Protein AF-D6U3D3-F1 (afdb_monomer)

Solvent-accessible surface area (backbone atoms only — not comparable to full-atom values): 5835 Å² total; per-residue (Å²): 142,87,87,76,94,76,74,72,44,81,45,98,88,74,47,76,48,69,86,80,64,75,89,39,69,68,46,55,46,37,76,76,44,34,70,50,71,49,77,52,78,56,92,94,46,72,49,76,50,75,50,72,64,78,89,74,81,53,63,71,61,46,46,54,54,48,51,56,47,44,60,73,76,38,85,53,63,71,59,37,53,53,50,44,74,73,65,70,118

Mean predicted aligned error: 3.16 Å

Foldseek 3Di:
DDDDDFQWDQDPVRDIDTDDDCVDPVNVVCVVPQWDWDWDDDPPDIDIDIDGDDDDPPLVVNLVVVLVRLVVPPVDPVVSVVVCVVPSD

InterPro domains:
  IPR011576 Pyridoxamine 5'-phosphate oxidase, N-terminal [PF01243] (2-77)
  IPR012349 FMN-binding split barrel [G3DSA:2.30.110.10] (1-88)
  IPR052019 F420H(2)-dependent biliverdin reductase/Heme oxygenase [PTHR35176] (2-86)

Secondary structure (DSSP, 8-state):
--------EE-TTS-EE----TTSHHHHHHHH--EEEEEEEETTEEEEEEEE------HHHHHHHHHHHHHHH---HHHHHHHHHHH--

Sequence (89 aa):
MHLTPMWYLFDDDGRIILNSQEHLQKVKNIRRNPHASICIVEGTRYISITGSIKLIDEQASVRRDFERLVEHYIEDEATREQYTATFAE

pLDDT: mean 94.01, std 5.58, range [56.53, 97.81]

Nearest PDB structures (foldseek):
  8ym1-assembly4_E  TM=2.941E-01  e=3.152E+00  Swine acute diarrhea syndrome coronavirus
  8hbd-assembly1_R  TM=3.502E-01  e=6.003E+00  Homo sapiens
  8ym1-assembly2_C  TM=3.462E-01  e=4.948E+00  Swine acute diarrhea syndrome coronavirus

Radius of gyration: 14.01 Å; Cα contacts (8 Å, |Δi|>4): 74; chains: 1; bounding box: 33×34×28 Å

Structure (mmCIF, N/CA/C/O backbone):
data_AF-D6U3D3-F1
#
_entry.id   AF-D6U3D3-F1
#
loop_
_atom_site.group_PDB
_atom_site.id
_atom_site.type_symbol
_atom_site.label_atom_id
_atom_site.label_alt_id
_atom_site.label_comp_id
_atom_site.label_asym_id
_atom_site.label_entity_id
_atom_site.label_seq_id
_atom_site.pdbx_PDB_ins_code
_atom_site.Cartn_x
_atom_site.Cartn_y
_atom_site.Cartn_z
_atom_site.occupancy
_atom_site.B_iso_or_equiv
_atom_site.auth_seq_id
_atom_site.auth_comp_id
_atom_site.auth_asym_id
_atom_site.auth_atom_id
_atom_site.pdbx_PDB_model_num
ATOM 1 N N . MET A 1 1 ? -19.438 1.350 0.352 1.00 80.12 1 MET A N 1
ATOM 2 C CA . MET A 1 1 ? -18.254 0.506 0.081 1.00 80.12 1 MET A CA 1
ATOM 3 C C . MET A 1 1 ? -17.626 0.993 -1.216 1.00 80.12 1 MET A C 1
ATOM 5 O O . MET A 1 1 ? -18.374 1.242 -2.149 1.00 80.12 1 MET A O 1
ATOM 9 N N . HIS A 1 2 ? -16.311 1.209 -1.254 1.00 93.19 2 HIS A N 1
ATOM 10 C CA . HIS A 1 2 ? -15.586 1.685 -2.439 1.00 93.19 2 HIS A CA 1
ATOM 11 C C . HIS A 1 2 ? -14.378 0.773 -2.659 1.00 93.19 2 HIS A C 1
ATOM 13 O O . HIS A 1 2 ? -13.506 0.721 -1.794 1.00 93.19 2 HIS A O 1
ATOM 19 N N . LEU A 1 3 ? -14.350 0.052 -3.780 1.00 95.62 3 LEU A N 1
ATOM 20 C CA . LEU A 1 3 ? -13.292 -0.895 -4.127 1.00 95.62 3 LEU A CA 1
ATOM 21 C C . LEU A 1 3 ? -12.405 -0.294 -5.219 1.00 95.62 3 LEU A C 1
ATOM 23 O O . LEU A 1 3 ? -12.901 0.336 -6.148 1.00 95.62 3 LEU A O 1
ATOM 27 N N . THR A 1 4 ? -11.098 -0.492 -5.108 1.00 95.62 4 THR A N 1
ATOM 28 C CA . THR A 1 4 ? -10.120 -0.069 -6.112 1.00 95.62 4 THR A CA 1
ATOM 29 C C . THR A 1 4 ? -8.982 -1.081 -6.135 1.00 95.62 4 THR A C 1
ATOM 31 O O . THR A 1 4 ? -8.541 -1.480 -5.057 1.00 95.62 4 THR A O 1
ATOM 34 N N . PRO A 1 5 ? -8.483 -1.479 -7.317 1.00 96.00 5 PRO A N 1
ATOM 35 C CA . PRO A 1 5 ? -7.234 -2.221 -7.393 1.00 96.00 5 PRO A CA 1
ATOM 36 C C . PRO A 1 5 ? -6.086 -1.332 -6.903 1.00 96.00 5 PRO A C 1
ATOM 38 O O . PRO A 1 5 ? -6.135 -0.107 -7.071 1.00 96.00 5 PRO A O 1
ATOM 41 N N . MET A 1 6 ? -5.102 -1.953 -6.258 1.00 95.38 6 MET A N 1
ATOM 42 C CA . MET A 1 6 ? -3.919 -1.309 -5.692 1.00 95.38 6 MET A CA 1
ATOM 43 C C . MET A 1 6 ? -2.720 -2.242 -5.847 1.00 95.38 6 MET A C 1
ATOM 45 O O . MET A 1 6 ? -2.857 -3.450 -5.656 1.00 95.38 6 MET A O 1
ATOM 49 N N . TRP A 1 7 ? -1.555 -1.673 -6.134 1.00 95.94 7 TRP A N 1
ATOM 50 C CA . TRP A 1 7 ? -0.282 -2.312 -5.816 1.00 95.94 7 TRP A CA 1
ATOM 51 C C . TRP A 1 7 ? -0.060 -2.284 -4.307 1.00 95.94 7 TRP A C 1
ATOM 53 O O . TRP A 1 7 ? -0.556 -1.382 -3.623 1.00 95.94 7 TRP A O 1
ATOM 63 N N . TYR A 1 8 ? 0.663 -3.272 -3.791 1.00 96.88 8 TYR A N 1
ATOM 64 C CA . TYR A 1 8 ? 0.983 -3.349 -2.374 1.00 96.88 8 TYR A CA 1
ATOM 65 C C . TYR A 1 8 ? 2.373 -3.939 -2.140 1.00 96.88 8 TYR A C 1
ATOM 67 O O . TYR A 1 8 ? 2.862 -4.728 -2.941 1.00 96.88 8 TYR A O 1
ATOM 75 N N . LEU A 1 9 ? 2.976 -3.600 -1.003 1.00 97.12 9 LEU A N 1
ATOM 76 C CA . LEU A 1 9 ? 4.083 -4.366 -0.428 1.00 97.12 9 LEU A CA 1
ATOM 77 C C . LEU A 1 9 ? 3.623 -5.031 0.859 1.00 97.12 9 LEU A C 1
ATOM 79 O O . LEU A 1 9 ? 2.767 -4.496 1.567 1.00 97.12 9 LEU A O 1
ATOM 83 N N . PHE A 1 10 ? 4.224 -6.170 1.171 1.00 95.81 10 PHE A N 1
ATOM 84 C CA . PHE A 1 10 ? 4.150 -6.783 2.488 1.00 95.81 10 PHE A CA 1
ATOM 85 C C . PHE A 1 10 ? 5.512 -6.618 3.160 1.00 95.81 10 PHE A C 1
ATOM 87 O O . PHE A 1 10 ? 6.515 -7.058 2.604 1.00 95.81 10 PHE A O 1
ATOM 94 N N . ASP A 1 11 ? 5.541 -5.923 4.293 1.00 93.69 11 ASP A N 1
ATOM 95 C CA . ASP A 1 11 ? 6.769 -5.615 5.026 1.00 93.69 11 ASP A CA 1
ATOM 96 C C . ASP A 1 11 ? 7.054 -6.677 6.101 1.00 93.69 11 ASP A C 1
ATOM 98 O O . ASP A 1 11 ? 6.141 -7.362 6.576 1.00 93.69 11 ASP A O 1
ATOM 102 N N . ASP A 1 12 ? 8.314 -6.791 6.523 1.00 92.19 12 ASP A N 1
ATOM 103 C CA . ASP A 1 12 ? 8.765 -7.840 7.457 1.00 92.19 12 ASP A CA 1
ATOM 104 C C . ASP A 1 12 ? 8.107 -7.740 8.845 1.00 92.19 12 ASP A C 1
ATOM 106 O O . ASP A 1 12 ? 8.015 -8.717 9.590 1.00 92.19 12 ASP A O 1
ATOM 110 N N . ASP A 1 13 ? 7.616 -6.553 9.199 1.00 92.81 13 ASP A N 1
ATOM 111 C CA . ASP A 1 13 ? 6.900 -6.274 10.445 1.00 92.81 13 ASP A CA 1
ATOM 112 C C . ASP A 1 13 ? 5.387 -6.575 10.374 1.00 92.81 13 ASP A C 1
ATOM 114 O O . ASP A 1 13 ? 4.640 -6.275 11.313 1.00 92.81 13 ASP A O 1
ATOM 118 N N . GLY A 1 14 ? 4.930 -7.171 9.268 1.00 91.00 14 GLY A N 1
ATOM 119 C CA . GLY A 1 14 ? 3.541 -7.554 9.036 1.00 91.00 14 GLY A CA 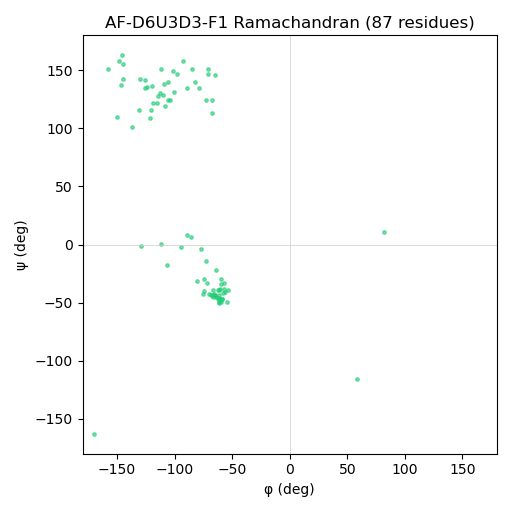1
ATOM 120 C C . GLY A 1 14 ? 2.641 -6.418 8.547 1.00 91.00 14 GLY A C 1
ATOM 121 O O . GLY A 1 14 ? 1.417 -6.581 8.526 1.00 91.00 14 GLY A O 1
ATOM 122 N N . ARG A 1 15 ? 3.200 -5.260 8.168 1.00 94.88 15 ARG A N 1
ATOM 123 C CA . ARG A 1 15 ? 2.437 -4.148 7.582 1.00 94.88 15 ARG A CA 1
ATOM 124 C C . ARG A 1 15 ? 2.254 -4.321 6.079 1.00 94.88 15 ARG A C 1
ATOM 126 O O . ARG A 1 15 ? 3.087 -4.890 5.383 1.00 94.88 15 ARG A O 1
ATOM 133 N N . ILE A 1 16 ? 1.148 -3.776 5.577 1.00 96.50 16 ILE A N 1
ATOM 134 C CA . ILE A 1 16 ? 0.898 -3.650 4.141 1.00 96.50 16 ILE A CA 1
ATOM 135 C C . ILE A 1 16 ? 1.091 -2.194 3.753 1.00 96.50 16 ILE A C 1
ATOM 137 O O . ILE A 1 16 ? 0.434 -1.312 4.314 1.00 96.50 16 ILE A O 1
ATOM 141 N N . ILE A 1 17 ? 1.966 -1.958 2.783 1.00 96.81 17 ILE A N 1
ATOM 142 C CA . ILE A 1 17 ? 2.253 -0.623 2.273 1.00 96.81 17 ILE A CA 1
ATOM 143 C C . ILE A 1 17 ? 1.492 -0.411 0.972 1.00 96.81 17 ILE A C 1
ATOM 145 O O . ILE A 1 17 ? 1.514 -1.255 0.080 1.00 96.81 17 ILE A O 1
ATOM 149 N N . LEU A 1 18 ? 0.810 0.727 0.884 1.00 95.81 18 LEU A N 1
ATOM 150 C CA . LEU A 1 18 ? 0.053 1.178 -0.277 1.00 95.81 18 LEU A CA 1
ATOM 151 C C . LEU A 1 18 ? 0.470 2.618 -0.572 1.00 95.81 18 LEU A C 1
ATOM 153 O O . LEU A 1 18 ? 0.610 3.408 0.362 1.00 95.81 18 LEU A O 1
ATOM 157 N N . ASN A 1 19 ? 0.580 2.996 -1.843 1.00 94.56 19 ASN A N 1
ATOM 158 C CA . ASN A 1 19 ? 0.736 4.396 -2.229 1.00 94.56 19 ASN A CA 1
ATOM 159 C C . ASN A 1 19 ? -0.598 4.969 -2.734 1.00 94.56 19 ASN A C 1
ATOM 161 O O .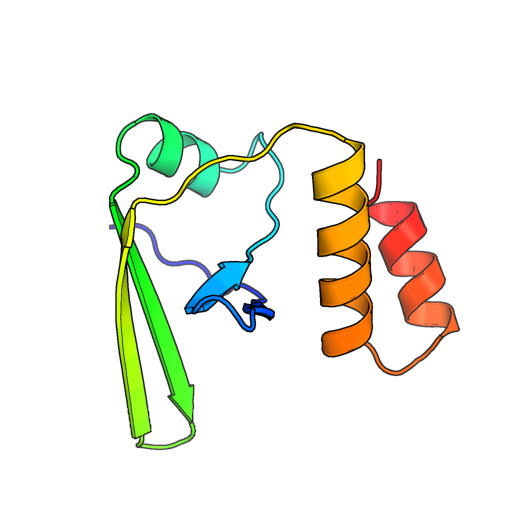 ASN A 1 19 ? -1.434 4.260 -3.293 1.00 94.56 19 ASN A O 1
ATOM 165 N N . SER A 1 20 ? -0.828 6.265 -2.543 1.00 94.62 20 SER A N 1
ATOM 166 C CA . SER A 1 20 ? -1.987 6.947 -3.121 1.00 94.62 20 SER A CA 1
ATOM 167 C C . SER A 1 20 ? -1.730 8.441 -3.217 1.00 94.62 20 SER A C 1
ATOM 169 O O . SER A 1 20 ? -1.049 9.013 -2.377 1.00 94.62 20 SER A O 1
ATOM 171 N N . GLN A 1 21 ? -2.358 9.087 -4.195 1.00 92.81 21 GLN A N 1
ATOM 172 C CA . GLN A 1 21 ? -2.394 10.543 -4.278 1.00 92.81 21 GLN A CA 1
ATOM 173 C C . GLN A 1 21 ? -3.500 11.101 -3.379 1.00 92.81 21 GLN A C 1
ATOM 175 O O . GLN A 1 21 ? -4.605 10.547 -3.321 1.00 92.81 21 GLN A O 1
ATOM 180 N N . GLU A 1 22 ? -3.212 12.215 -2.707 1.00 93.62 22 GLU A N 1
ATOM 181 C CA . GLU A 1 22 ? -4.072 12.816 -1.682 1.00 93.62 22 GLU A CA 1
ATOM 182 C C . GLU A 1 22 ? -5.489 13.148 -2.181 1.00 93.62 22 GLU A C 1
ATOM 184 O O . GLU A 1 22 ? -6.478 12.971 -1.465 1.00 93.62 22 GLU A O 1
ATOM 189 N N . HIS A 1 23 ? -5.605 13.623 -3.420 1.00 94.50 23 HIS A N 1
ATOM 190 C CA . HIS A 1 23 ? -6.865 14.135 -3.957 1.00 94.50 23 HIS A CA 1
ATOM 191 C C . HIS A 1 23 ? -7.901 13.034 -4.261 1.00 94.50 23 HIS A C 1
ATOM 193 O O . HIS A 1 23 ? -9.085 13.337 -4.460 1.00 94.50 23 HIS A O 1
ATOM 199 N N . LEU A 1 24 ? -7.486 11.762 -4.288 1.00 95.94 24 LEU A N 1
ATOM 200 C CA . LEU A 1 24 ? -8.334 10.636 -4.674 1.00 95.94 24 LEU A CA 1
ATOM 201 C C . LEU A 1 24 ? -9.413 10.328 -3.626 1.00 95.94 24 LEU A C 1
ATOM 203 O O . LEU A 1 24 ? -9.205 10.415 -2.414 1.00 95.94 24 LEU A O 1
ATOM 207 N N . GLN A 1 25 ? -10.576 9.862 -4.096 1.00 96.69 25 GLN A N 1
ATOM 208 C CA . GLN A 1 25 ? -11.719 9.547 -3.231 1.00 96.69 25 GLN A CA 1
ATOM 209 C C . GLN A 1 25 ? -11.384 8.510 -2.146 1.00 96.69 25 GLN A C 1
ATOM 211 O O . GLN A 1 25 ? -11.909 8.594 -1.036 1.00 96.69 25 GLN A O 1
ATOM 216 N N . LYS A 1 26 ? -10.489 7.553 -2.433 1.00 94.62 26 LYS A N 1
ATOM 217 C CA . LYS A 1 26 ? -10.053 6.543 -1.455 1.00 94.62 26 LYS A CA 1
ATOM 218 C C . LYS A 1 26 ? -9.361 7.176 -0.239 1.00 94.62 26 LYS A C 1
ATOM 220 O O . LYS A 1 26 ? -9.663 6.7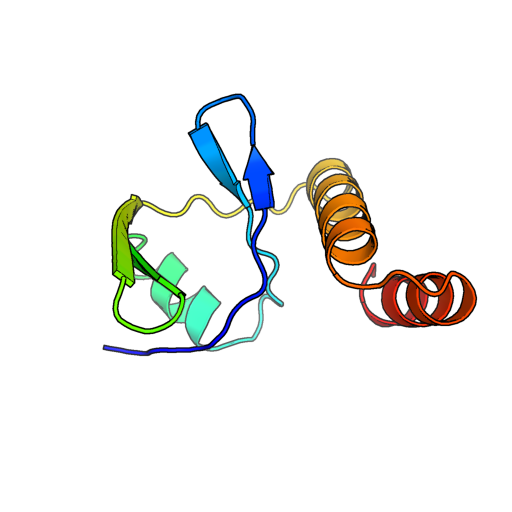79 0.879 1.00 94.62 26 LYS A O 1
ATOM 225 N N . VAL A 1 27 ? -8.547 8.218 -0.433 1.00 96.75 27 VAL A N 1
ATOM 226 C CA . VAL A 1 27 ? -7.880 8.941 0.665 1.00 96.75 27 VAL A CA 1
ATOM 227 C C . VAL A 1 27 ? -8.894 9.736 1.482 1.00 96.75 27 VAL A C 1
ATOM 229 O O . VAL A 1 27 ? -8.883 9.666 2.709 1.00 96.75 27 VAL A O 1
ATOM 232 N N . LYS A 1 28 ? -9.847 10.413 0.827 1.00 97.00 28 LYS A N 1
ATOM 233 C CA . LYS A 1 28 ? -10.960 11.095 1.518 1.00 97.00 28 LYS A CA 1
ATOM 234 C C . LYS A 1 28 ? -11.777 10.124 2.377 1.00 97.00 28 LYS A C 1
ATOM 236 O O . LYS A 1 28 ? -12.131 10.447 3.510 1.00 97.00 28 LYS A O 1
ATOM 241 N N . ASN A 1 29 ? -12.048 8.925 1.857 1.00 96.81 29 ASN A N 1
ATOM 242 C CA . ASN A 1 29 ? -12.747 7.874 2.593 1.00 96.81 29 ASN A CA 1
ATOM 243 C C . ASN A 1 29 ? -11.934 7.396 3.808 1.00 96.81 29 ASN A C 1
ATOM 245 O O . ASN A 1 29 ? -12.508 7.312 4.889 1.00 96.81 29 ASN A O 1
ATOM 249 N N . ILE A 1 30 ? -10.625 7.158 3.652 1.00 96.88 30 ILE A N 1
ATOM 250 C CA . ILE A 1 30 ? -9.717 6.741 4.737 1.00 96.88 30 ILE A CA 1
ATOM 251 C C . ILE A 1 30 ? -9.641 7.802 5.842 1.00 96.88 30 ILE A C 1
ATOM 253 O O . ILE A 1 30 ? -9.732 7.468 7.018 1.00 96.88 30 ILE A O 1
ATOM 257 N N . ARG A 1 31 ? -9.543 9.091 5.482 1.00 96.56 31 ARG A N 1
ATOM 258 C CA . ARG A 1 31 ? -9.550 10.201 6.455 1.00 96.56 31 ARG A CA 1
ATOM 259 C C . ARG A 1 31 ? -10.837 10.246 7.277 1.00 96.56 31 ARG A C 1
ATOM 261 O O . ARG A 1 31 ? -10.797 10.545 8.464 1.00 96.56 31 ARG A O 1
ATOM 268 N N . ARG A 1 32 ? -11.981 9.950 6.651 1.00 97.31 32 ARG A N 1
ATOM 269 C CA . ARG A 1 32 ? -13.283 9.883 7.332 1.00 97.31 32 ARG A CA 1
ATOM 270 C C . ARG A 1 32 ? -13.425 8.625 8.193 1.00 97.31 32 ARG A C 1
ATOM 272 O O . ARG A 1 32 ? -14.044 8.683 9.250 1.00 97.31 32 ARG A O 1
ATOM 279 N N . ASN A 1 33 ? -12.942 7.487 7.706 1.00 97.56 33 ASN A N 1
ATOM 280 C CA . ASN A 1 33 ? -12.988 6.208 8.396 1.00 97.56 33 ASN A CA 1
ATOM 281 C C . ASN A 1 33 ? -11.776 5.360 7.966 1.00 97.56 33 ASN A C 1
ATOM 283 O O . ASN A 1 33 ? -11.758 4.884 6.828 1.00 97.56 33 ASN A O 1
ATOM 287 N N . PRO A 1 34 ? -10.792 5.135 8.856 1.00 97.38 34 PRO A N 1
ATOM 288 C CA . PRO A 1 34 ? -9.560 4.441 8.499 1.00 97.38 34 PRO A CA 1
ATOM 289 C C . PRO A 1 34 ? -9.728 2.922 8.393 1.00 97.38 34 PRO A C 1
ATOM 291 O O . PRO A 1 34 ? -8.769 2.239 8.040 1.00 97.38 34 PRO A O 1
ATOM 294 N N . HIS A 1 35 ? -10.903 2.368 8.706 1.00 97.50 35 HIS A N 1
ATOM 295 C CA . HIS A 1 35 ? -11.149 0.935 8.588 1.00 97.50 35 HIS A CA 1
ATOM 296 C C . HIS A 1 35 ? -11.275 0.509 7.123 1.00 97.50 35 HIS A C 1
ATOM 298 O O . HIS A 1 35 ? -12.122 1.013 6.382 1.00 97.50 35 HIS A O 1
ATOM 304 N N . ALA A 1 36 ? -10.452 -0.457 6.724 1.00 96.69 36 ALA A N 1
ATOM 305 C CA . ALA A 1 36 ? -10.436 -1.006 5.376 1.00 96.69 36 ALA A CA 1
ATOM 306 C C . ALA A 1 36 ? -10.111 -2.503 5.389 1.00 96.69 36 ALA A C 1
ATOM 308 O O . ALA A 1 36 ? -9.571 -3.038 6.362 1.00 96.69 36 ALA A O 1
ATOM 309 N N . SER A 1 37 ? -10.413 -3.154 4.268 1.00 96.69 37 SER A N 1
ATOM 310 C CA . SER A 1 37 ? -10.020 -4.532 3.998 1.00 96.69 37 SER A CA 1
ATOM 311 C C . SER A 1 37 ? -9.269 -4.604 2.673 1.00 96.69 37 SER A C 1
ATOM 313 O O . SER A 1 37 ? -9.634 -3.920 1.715 1.00 96.69 37 SER A O 1
ATOM 315 N N . ILE A 1 38 ? -8.240 -5.444 2.619 1.00 96.12 38 ILE A N 1
ATOM 316 C CA . ILE A 1 38 ? -7.493 -5.781 1.407 1.00 96.12 38 ILE A CA 1
ATOM 317 C C . ILE A 1 38 ? -7.784 -7.241 1.090 1.00 96.12 38 ILE A C 1
ATOM 319 O O . ILE A 1 38 ? -7.683 -8.097 1.967 1.00 96.12 38 ILE A O 1
ATOM 323 N N . CYS A 1 39 ? -8.156 -7.511 -0.158 1.00 97.00 39 CYS A N 1
ATOM 324 C CA . CYS A 1 39 ? -8.369 -8.859 -0.663 1.00 97.00 39 CYS A CA 1
ATOM 325 C C . CYS A 1 39 ? -7.324 -9.144 -1.741 1.00 97.00 39 CYS A C 1
ATOM 327 O O . CYS A 1 39 ? -7.248 -8.414 -2.729 1.00 97.00 39 CYS A O 1
ATOM 329 N N . ILE A 1 40 ? -6.528 -10.188 -1.531 1.00 96.94 40 ILE A N 1
ATOM 330 C CA . ILE A 1 40 ? -5.516 -10.672 -2.471 1.00 96.94 40 ILE A CA 1
ATOM 331 C C . ILE A 1 40 ? -6.016 -12.008 -3.005 1.00 96.94 40 ILE A C 1
ATOM 333 O O . ILE A 1 40 ? -6.402 -12.877 -2.222 1.00 96.94 40 ILE A O 1
ATOM 337 N N . VAL A 1 41 ? -6.031 -12.162 -4.326 1.00 97.19 41 VAL A N 1
ATOM 33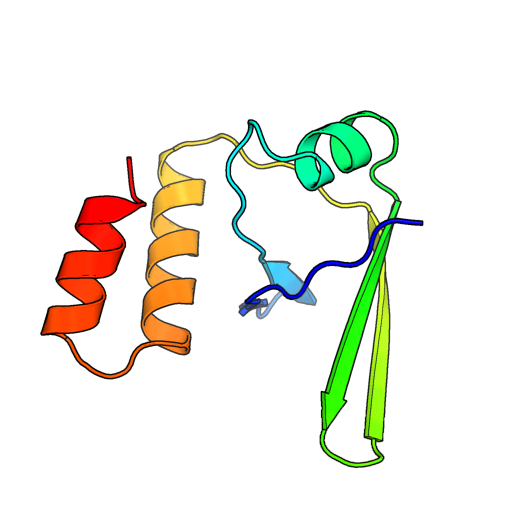8 C CA . VAL A 1 41 ? -6.601 -13.327 -5.011 1.00 97.19 41 VAL A CA 1
ATOM 339 C C . VAL A 1 41 ? -5.543 -13.962 -5.904 1.00 97.19 41 VAL A C 1
ATOM 341 O O . VAL A 1 41 ? -4.855 -13.265 -6.643 1.00 97.19 41 VAL A O 1
ATOM 344 N N . GLU A 1 42 ? -5.457 -15.289 -5.869 1.00 97.00 42 GLU A N 1
ATOM 345 C CA . GLU A 1 42 ? -4.607 -16.095 -6.740 1.00 97.00 42 GLU A CA 1
ATOM 346 C C . GLU A 1 42 ? -5.402 -17.317 -7.230 1.00 97.00 42 GLU A C 1
ATOM 348 O O . GLU A 1 42 ? -5.606 -18.298 -6.503 1.00 97.00 42 GLU A O 1
ATOM 353 N N . GLY A 1 43 ? -5.901 -17.249 -8.468 1.00 95.81 43 GLY A N 1
ATOM 354 C CA . GLY A 1 43 ? -6.805 -18.263 -9.012 1.00 95.81 43 GLY A CA 1
ATOM 355 C C . GLY A 1 43 ? -8.070 -18.400 -8.157 1.00 95.81 43 GLY A C 1
ATOM 3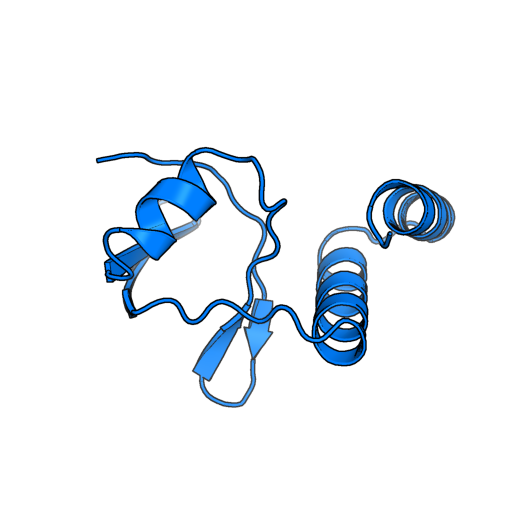56 O O . GLY A 1 43 ? -8.855 -17.462 -8.050 1.00 95.81 43 GLY A O 1
ATOM 357 N N . THR A 1 44 ? -8.268 -19.568 -7.539 1.00 96.56 44 THR A N 1
ATOM 358 C CA . THR A 1 44 ? -9.403 -19.849 -6.637 1.00 96.56 44 THR A CA 1
ATOM 359 C C . THR A 1 44 ? -9.091 -19.613 -5.157 1.00 96.56 44 THR A C 1
ATOM 361 O O . THR A 1 44 ? -9.960 -19.826 -4.311 1.00 96.56 44 THR A O 1
ATOM 364 N N . ARG A 1 45 ? -7.855 -19.229 -4.814 1.00 97.81 45 ARG A N 1
ATOM 365 C CA . ARG A 1 45 ? -7.429 -18.946 -3.437 1.00 97.81 45 ARG A CA 1
ATOM 366 C C . ARG A 1 45 ? -7.486 -17.448 -3.183 1.00 97.81 45 ARG A C 1
ATOM 368 O O . ARG A 1 45 ? -7.215 -16.655 -4.081 1.00 97.81 45 ARG A O 1
ATOM 375 N N . TYR A 1 46 ? -7.802 -17.060 -1.953 1.00 97.62 46 TYR A N 1
ATOM 376 C CA . TYR A 1 46 ? -7.743 -15.661 -1.554 1.00 97.62 46 TYR A CA 1
ATOM 377 C C . TYR A 1 46 ? -7.389 -15.507 -0.078 1.00 97.62 46 TYR A C 1
ATOM 379 O O . TYR A 1 46 ? -7.616 -16.407 0.733 1.00 97.62 46 TYR A O 1
ATOM 387 N N . ILE A 1 47 ? -6.865 -14.332 0.258 1.00 97.31 47 ILE A N 1
ATOM 388 C CA . ILE A 1 47 ? -6.654 -13.871 1.627 1.00 97.31 47 ILE A CA 1
ATOM 389 C C . ILE A 1 47 ? -7.340 -12.513 1.765 1.00 97.31 47 ILE A C 1
ATOM 391 O O . ILE A 1 47 ? -7.203 -11.649 0.900 1.00 97.31 47 ILE A O 1
ATOM 395 N N . SER A 1 48 ? -8.077 -12.326 2.861 1.00 96.88 48 SER A N 1
ATOM 396 C CA . SER A 1 48 ? -8.697 -11.050 3.216 1.00 96.88 48 SER A CA 1
ATOM 397 C C . SER A 1 48 ? -8.149 -10.563 4.550 1.00 96.88 48 SER A C 1
ATOM 399 O O . SER A 1 48 ? -8.287 -11.239 5.567 1.00 96.88 48 SER A O 1
ATOM 401 N N . ILE A 1 49 ? -7.565 -9.370 4.550 1.00 95.94 49 ILE A N 1
ATOM 402 C CA . ILE A 1 49 ? -6.945 -8.742 5.719 1.00 95.94 49 ILE A CA 1
ATOM 403 C C . ILE A 1 49 ? -7.764 -7.503 6.054 1.00 95.94 49 ILE A C 1
ATOM 405 O O . ILE A 1 49 ? -8.025 -6.689 5.175 1.00 95.94 49 ILE A O 1
ATOM 409 N N . THR A 1 50 ? -8.196 -7.365 7.308 1.00 96.75 50 THR A N 1
ATOM 410 C CA . THR A 1 50 ? -8.970 -6.205 7.778 1.00 96.75 50 THR A CA 1
ATOM 411 C C . THR A 1 50 ? -8.215 -5.503 8.889 1.00 96.75 50 THR A C 1
ATOM 413 O O . THR A 1 50 ? -7.698 -6.153 9.794 1.00 96.75 50 THR A O 1
ATOM 416 N N . GLY A 1 51 ? -8.171 -4.177 8.834 1.00 95.88 51 GLY A N 1
ATOM 417 C CA . GLY A 1 51 ? -7.464 -3.373 9.819 1.00 95.88 51 GLY A CA 1
ATOM 418 C C . GLY A 1 51 ? -7.762 -1.887 9.676 1.00 95.88 51 G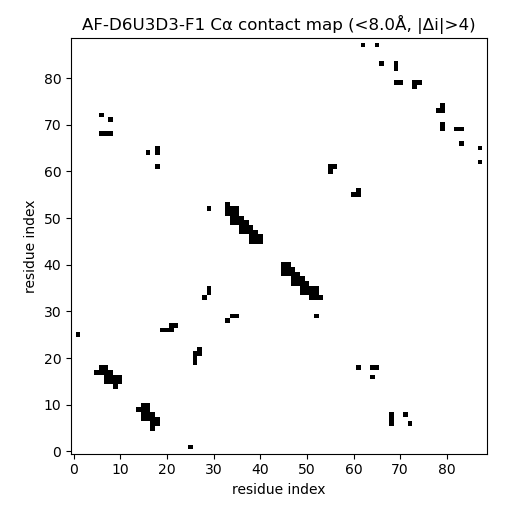LY A C 1
ATOM 419 O O . GLY A 1 51 ? -8.745 -1.486 9.050 1.00 95.88 51 GLY A O 1
ATOM 420 N N . SER A 1 52 ? -6.910 -1.069 10.285 1.00 96.94 52 SER A N 1
ATOM 421 C CA . SER A 1 52 ? -6.935 0.388 10.164 1.00 96.94 52 SER A CA 1
ATOM 422 C C . SER A 1 52 ? -5.751 0.880 9.339 1.00 96.94 52 SER A C 1
ATOM 424 O O . SER A 1 52 ? -4.626 0.431 9.552 1.00 96.94 52 SER A O 1
ATOM 426 N N . ILE A 1 53 ? -5.987 1.845 8.457 1.00 97.38 53 ILE A N 1
ATOM 427 C CA . ILE A 1 53 ? -4.945 2.492 7.660 1.00 97.38 53 ILE A CA 1
ATOM 428 C C . ILE A 1 53 ? -4.388 3.701 8.416 1.00 97.38 53 ILE A C 1
ATOM 430 O O . ILE A 1 53 ? -5.142 4.526 8.934 1.00 97.38 53 ILE A O 1
ATOM 434 N N . LYS A 1 54 ? -3.059 3.829 8.426 1.00 96.69 54 LYS A N 1
ATOM 435 C CA . LYS A 1 54 ? -2.348 5.039 8.846 1.00 96.69 54 LYS A CA 1
ATOM 436 C C . LYS A 1 54 ? -1.835 5.759 7.599 1.00 96.69 54 LYS A C 1
ATOM 438 O O . LYS A 1 54 ? -1.122 5.154 6.807 1.00 96.69 54 LYS A O 1
ATOM 443 N N . LEU A 1 55 ? -2.191 7.032 7.438 1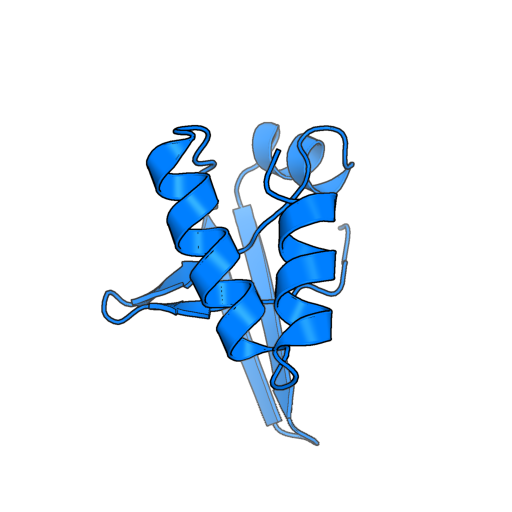.00 96.56 55 LEU A N 1
ATOM 444 C CA . LEU A 1 55 ? -1.615 7.883 6.394 1.00 96.56 55 LEU A CA 1
ATOM 445 C C . LEU A 1 55 ? -0.229 8.366 6.843 1.00 96.56 55 LEU A C 1
ATOM 447 O O . LEU A 1 55 ? -0.048 8.738 8.005 1.00 96.56 55 LEU A O 1
ATOM 451 N N . ILE A 1 56 ? 0.742 8.303 5.935 1.00 96.00 56 ILE A N 1
ATOM 452 C CA . ILE A 1 56 ? 2.118 8.755 6.143 1.00 96.00 56 ILE A CA 1
ATOM 453 C C . ILE A 1 56 ? 2.379 9.830 5.096 1.00 96.00 56 ILE A C 1
ATOM 455 O O . ILE A 1 56 ? 2.373 9.528 3.908 1.00 96.00 56 ILE A O 1
ATOM 459 N N . ASP A 1 57 ? 2.613 11.057 5.556 1.00 93.50 57 ASP A N 1
ATOM 460 C CA . ASP A 1 57 ? 2.839 12.221 4.688 1.00 93.50 57 ASP A CA 1
ATOM 461 C C . ASP A 1 57 ? 4.292 12.738 4.785 1.00 93.50 57 ASP A C 1
ATOM 463 O O . ASP A 1 57 ? 4.666 13.719 4.148 1.00 93.50 57 ASP A O 1
ATOM 467 N N . GLU A 1 58 ? 5.140 12.088 5.595 1.00 95.69 58 GLU A N 1
ATOM 468 C CA . GLU A 1 58 ? 6.562 12.423 5.691 1.00 95.69 58 GLU A CA 1
ATOM 469 C C . GLU A 1 58 ? 7.270 12.068 4.378 1.00 95.69 58 GLU A C 1
ATOM 471 O O . GLU A 1 58 ? 7.418 10.891 4.044 1.00 95.69 58 GLU A O 1
ATOM 476 N N . GLN A 1 59 ? 7.749 13.088 3.663 1.00 91.25 59 GLN A N 1
ATOM 477 C CA . GLN A 1 59 ? 8.270 12.961 2.298 1.00 91.25 59 GLN A CA 1
ATOM 478 C C . GLN A 1 59 ? 9.371 11.898 2.153 1.00 91.25 59 GLN A C 1
ATOM 480 O O . GLN A 1 59 ? 9.375 11.152 1.178 1.00 91.25 59 GLN A O 1
ATOM 485 N N . ALA A 1 60 ? 10.273 11.783 3.133 1.00 93.56 60 ALA A N 1
ATOM 486 C CA . ALA A 1 60 ? 11.333 10.775 3.114 1.00 93.56 60 ALA A CA 1
ATOM 487 C C . ALA A 1 60 ? 10.777 9.342 3.185 1.00 93.56 60 ALA A C 1
ATOM 489 O O . ALA A 1 60 ? 11.210 8.470 2.432 1.00 93.56 60 ALA A O 1
ATOM 490 N N . SER A 1 61 ? 9.792 9.109 4.057 1.00 93.75 61 SER A N 1
ATOM 491 C CA . SER A 1 61 ? 9.121 7.813 4.184 1.00 93.75 61 SER A CA 1
ATOM 492 C C . SER A 1 61 ? 8.289 7.492 2.938 1.00 93.75 61 SER A C 1
ATOM 494 O O . SER A 1 61 ? 8.381 6.384 2.417 1.00 93.75 61 SER A O 1
ATOM 496 N N . VAL A 1 62 ? 7.549 8.476 2.410 1.00 94.38 62 VAL A N 1
ATOM 497 C CA . VAL A 1 62 ? 6.752 8.329 1.180 1.00 94.38 62 VAL A CA 1
ATOM 498 C C . VAL A 1 62 ? 7.633 7.959 -0.011 1.00 94.38 62 VAL A C 1
ATOM 500 O O . VAL A 1 62 ? 7.324 6.995 -0.708 1.00 94.38 62 VAL A O 1
ATOM 503 N N . ARG A 1 63 ? 8.741 8.682 -0.229 1.00 92.88 63 ARG A N 1
ATOM 504 C CA . ARG A 1 63 ? 9.655 8.421 -1.350 1.00 92.88 63 ARG A CA 1
ATOM 505 C C . ARG A 1 63 ? 10.270 7.027 -1.262 1.00 92.88 63 ARG A C 1
ATOM 507 O O . ARG A 1 63 ? 10.169 6.275 -2.224 1.00 92.88 63 ARG A O 1
ATOM 514 N N . ARG A 1 64 ? 10.827 6.662 -0.101 1.00 94.56 64 ARG A N 1
ATOM 515 C CA . ARG A 1 64 ? 11.434 5.340 0.122 1.00 94.56 64 ARG A CA 1
ATOM 516 C C . ARG A 1 64 ? 10.457 4.212 -0.207 1.00 94.56 64 ARG A C 1
ATOM 518 O O . ARG A 1 64 ? 10.802 3.262 -0.902 1.00 94.56 64 ARG A O 1
ATOM 525 N N . ASP A 1 65 ? 9.241 4.290 0.322 1.00 95.25 65 ASP A N 1
ATOM 526 C CA . ASP A 1 65 ? 8.269 3.210 0.170 1.00 95.25 65 ASP A CA 1
ATOM 527 C C . ASP A 1 65 ? 7.667 3.164 -1.242 1.00 95.25 65 ASP A C 1
ATOM 529 O O . ASP A 1 65 ? 7.342 2.087 -1.744 1.00 95.25 65 ASP A O 1
ATOM 533 N N . PHE A 1 66 ? 7.575 4.313 -1.913 1.00 94.50 66 PHE A N 1
ATOM 534 C CA . PHE A 1 66 ? 7.196 4.385 -3.317 1.00 94.50 66 PHE A CA 1
ATOM 535 C C . PHE A 1 66 ? 8.249 3.750 -4.239 1.00 94.50 66 PHE A C 1
ATOM 537 O O . PHE A 1 66 ? 7.883 2.950 -5.098 1.00 94.50 66 PHE A O 1
ATOM 544 N N . GLU A 1 67 ? 9.537 4.029 -4.026 1.00 94.50 67 GLU A N 1
ATOM 545 C CA . GLU A 1 67 ? 10.640 3.407 -4.775 1.00 94.50 67 GLU A CA 1
ATOM 546 C C . GLU A 1 67 ? 10.624 1.878 -4.622 1.00 94.50 67 GLU A C 1
ATOM 548 O O . GLU A 1 67 ? 10.612 1.163 -5.624 1.00 94.50 67 GLU A O 1
ATOM 553 N N . ARG A 1 68 ? 10.480 1.367 -3.387 1.00 95.56 68 ARG A N 1
ATOM 554 C CA . ARG A 1 68 ? 10.328 -0.079 -3.117 1.00 95.56 68 ARG A CA 1
ATOM 555 C C . ARG A 1 68 ? 9.152 -0.697 -3.882 1.00 95.56 68 ARG A C 1
ATOM 557 O O . ARG A 1 68 ? 9.242 -1.823 -4.366 1.00 95.56 68 ARG A O 1
ATOM 564 N N . LEU A 1 69 ? 8.025 0.015 -3.964 1.00 95.75 69 LEU A N 1
ATOM 565 C CA . LEU A 1 69 ? 6.823 -0.463 -4.651 1.00 95.75 69 LEU A CA 1
ATOM 566 C C . LEU A 1 69 ? 7.044 -0.532 -6.166 1.00 95.75 69 LEU A C 1
ATOM 568 O O . LEU A 1 69 ? 6.661 -1.512 -6.799 1.00 95.75 69 LEU A O 1
ATOM 572 N N . VAL A 1 70 ? 7.677 0.494 -6.734 1.00 95.81 70 VAL A N 1
ATOM 573 C CA . VAL A 1 70 ? 8.039 0.551 -8.155 1.00 95.81 70 VAL A CA 1
ATOM 574 C C . VAL A 1 70 ? 8.988 -0.589 -8.516 1.00 95.81 70 VAL A C 1
ATOM 576 O O . VAL A 1 70 ? 8.728 -1.302 -9.482 1.00 95.81 70 VAL A O 1
ATOM 579 N N . GLU A 1 71 ? 10.026 -0.822 -7.712 1.00 95.56 71 GLU A N 1
ATOM 580 C CA . GLU A 1 71 ? 10.963 -1.937 -7.898 1.00 95.56 71 GLU A CA 1
ATOM 581 C C . GLU A 1 71 ? 10.293 -3.311 -7.842 1.00 95.56 71 GLU A C 1
ATOM 583 O O . GLU A 1 71 ? 10.695 -4.219 -8.564 1.00 95.56 71 GLU A O 1
ATOM 588 N N . HIS A 1 72 ? 9.258 -3.470 -7.016 1.00 95.88 72 HIS A N 1
ATOM 589 C CA . HIS A 1 72 ? 8.554 -4.743 -6.887 1.00 95.88 72 HIS A CA 1
ATOM 590 C C . HIS A 1 72 ? 7.685 -5.091 -8.105 1.00 95.88 72 HIS A C 1
ATOM 592 O O . HIS A 1 72 ? 7.525 -6.268 -8.423 1.00 95.88 72 HIS A O 1
ATOM 598 N N . TYR A 1 73 ? 7.102 -4.090 -8.772 1.00 95.62 73 TYR A N 1
ATOM 599 C CA . TYR A 1 73 ? 6.132 -4.306 -9.855 1.00 95.62 73 TYR A CA 1
ATOM 600 C C . TYR A 1 73 ? 6.666 -4.011 -11.259 1.00 95.62 73 TYR A C 1
ATOM 602 O O . TYR A 1 73 ? 6.051 -4.443 -12.236 1.00 95.62 73 TYR A O 1
ATOM 610 N N . ILE A 1 74 ? 7.767 -3.270 -11.386 1.00 95.56 74 ILE A N 1
ATOM 611 C CA . ILE A 1 74 ? 8.337 -2.872 -12.674 1.00 95.56 74 ILE A CA 1
ATOM 612 C C . ILE A 1 74 ? 9.773 -3.392 -12.758 1.00 95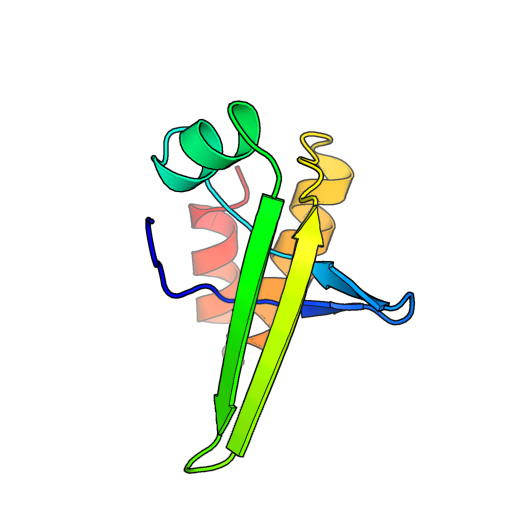.56 74 ILE A C 1
ATOM 614 O O . ILE A 1 74 ? 10.670 -2.881 -12.098 1.00 95.56 74 ILE A O 1
ATOM 618 N N . GLU A 1 75 ? 10.000 -4.394 -13.605 1.00 93.94 75 GLU A N 1
ATOM 619 C CA . GLU A 1 75 ? 11.334 -4.982 -13.799 1.00 93.94 75 GLU A CA 1
ATOM 620 C C . GLU A 1 75 ? 12.251 -4.069 -14.633 1.00 93.94 75 GLU A C 1
ATOM 622 O O . GLU A 1 75 ? 13.422 -3.867 -14.303 1.00 93.94 75 GLU A O 1
ATOM 627 N N . ASP A 1 76 ? 11.704 -3.479 -15.700 1.00 95.88 76 ASP A N 1
ATOM 628 C CA . ASP A 1 76 ? 12.448 -2.645 -16.644 1.00 95.88 76 ASP A CA 1
ATOM 629 C C . ASP A 1 76 ? 12.922 -1.330 -16.008 1.00 95.88 76 ASP A C 1
ATOM 631 O O . ASP A 1 76 ? 12.134 -0.548 -15.476 1.00 95.88 76 ASP A O 1
ATOM 635 N N . GLU A 1 77 ? 14.228 -1.078 -16.076 1.00 92.62 77 GLU A N 1
ATOM 636 C CA . GLU A 1 77 ? 14.875 0.070 -15.435 1.00 92.62 77 GLU A CA 1
ATOM 637 C C . GLU A 1 77 ? 14.417 1.407 -16.027 1.00 92.62 77 GLU A C 1
ATOM 639 O O . GLU A 1 77 ? 14.045 2.308 -15.277 1.00 92.62 77 GLU A O 1
ATOM 644 N N . ALA A 1 78 ? 14.337 1.517 -17.356 1.00 92.38 78 ALA A N 1
ATOM 645 C CA . ALA A 1 78 ? 13.886 2.745 -18.009 1.00 92.38 78 ALA A CA 1
ATOM 646 C C . ALA A 1 78 ? 12.432 3.086 -17.630 1.00 92.38 78 ALA A C 1
ATOM 648 O O . ALA A 1 78 ? 12.095 4.243 -17.369 1.00 92.38 78 ALA A O 1
ATOM 649 N N . THR A 1 79 ? 11.573 2.068 -17.533 1.00 92.94 79 THR A N 1
ATOM 650 C CA . THR A 1 79 ? 10.187 2.221 -17.081 1.00 92.94 79 THR A CA 1
ATOM 651 C C . THR A 1 79 ? 10.122 2.633 -15.610 1.00 92.94 79 THR A C 1
ATOM 653 O O . THR A 1 79 ? 9.301 3.485 -15.262 1.00 92.94 79 THR A O 1
ATOM 656 N N . ARG A 1 80 ? 10.992 2.095 -14.742 1.00 93.38 80 ARG A N 1
ATOM 657 C CA . ARG A 1 80 ? 11.092 2.526 -13.336 1.00 93.38 80 ARG A CA 1
ATOM 658 C C . ARG A 1 80 ? 11.484 3.992 -13.225 1.00 93.38 80 ARG A C 1
ATOM 660 O O . ARG A 1 80 ? 10.806 4.735 -12.521 1.00 93.38 80 ARG A O 1
ATOM 667 N N . GLU A 1 81 ? 12.524 4.423 -13.935 1.00 89.81 81 GLU A N 1
ATOM 668 C CA . GLU A 1 81 ? 12.974 5.820 -13.929 1.00 89.81 81 GLU A CA 1
ATOM 669 C C . GLU A 1 81 ? 11.864 6.772 -14.387 1.00 89.81 81 GLU A C 1
ATOM 671 O O . GLU A 1 81 ? 11.573 7.761 -13.711 1.00 89.81 81 GLU A O 1
ATOM 676 N N . GLN A 1 82 ? 11.185 6.439 -15.490 1.00 90.12 82 GLN A N 1
ATOM 677 C CA . GLN A 1 82 ? 10.070 7.232 -16.002 1.00 90.12 82 GLN A CA 1
ATOM 678 C C . GLN A 1 82 ? 8.908 7.305 -15.000 1.00 90.12 82 GLN A C 1
ATOM 680 O O . GLN A 1 82 ? 8.343 8.381 -14.772 1.00 90.12 82 GLN A O 1
ATOM 685 N N . TYR A 1 83 ? 8.528 6.170 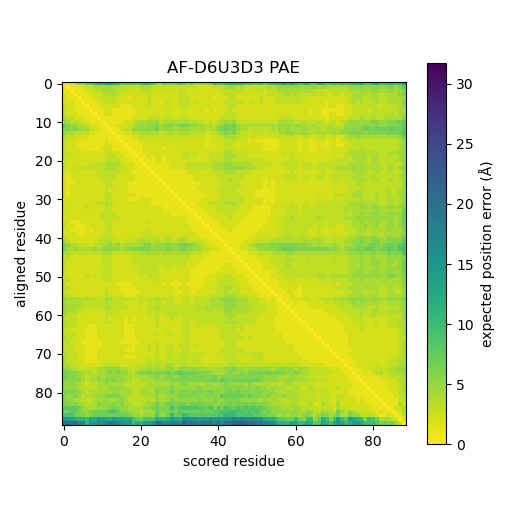-14.408 1.00 90.56 83 TYR A N 1
ATOM 686 C CA . TYR A 1 83 ? 7.421 6.107 -13.458 1.00 90.56 83 TYR A CA 1
ATOM 687 C C . TYR A 1 83 ? 7.750 6.889 -12.183 1.00 90.56 83 TYR A C 1
ATOM 689 O O . TYR A 1 83 ? 6.931 7.679 -11.711 1.00 90.56 83 TYR A O 1
ATOM 697 N N . THR A 1 84 ? 8.974 6.746 -11.674 1.00 89.00 84 THR A N 1
ATOM 698 C CA . THR A 1 84 ? 9.447 7.493 -10.511 1.00 89.00 84 THR A CA 1
ATOM 699 C C . THR A 1 84 ? 9.471 8.991 -10.784 1.00 89.00 84 THR A C 1
ATOM 701 O O . THR A 1 84 ? 8.897 9.749 -10.009 1.00 89.00 84 THR A O 1
ATOM 704 N N . ALA A 1 85 ? 10.010 9.432 -11.921 1.00 87.31 85 ALA A N 1
ATOM 705 C CA . ALA A 1 85 ? 10.000 10.846 -12.299 1.00 87.31 85 ALA A CA 1
ATOM 706 C C . ALA A 1 85 ? 8.581 11.434 -12.424 1.00 87.31 85 ALA A C 1
ATOM 708 O O . ALA A 1 85 ? 8.381 12.618 -12.182 1.00 87.31 85 ALA A O 1
ATOM 709 N N . THR A 1 86 ? 7.588 10.614 -12.785 1.00 86.38 86 THR A N 1
ATOM 710 C CA . THR A 1 86 ? 6.198 11.065 -12.959 1.00 86.38 86 THR A CA 1
ATOM 711 C C . THR A 1 86 ? 5.438 11.183 -11.633 1.00 86.38 86 THR A C 1
ATOM 713 O O . THR A 1 86 ? 4.525 12.000 -11.522 1.00 86.38 86 THR A O 1
ATOM 716 N N . PHE A 1 87 ? 5.764 10.347 -10.642 1.00 81.69 87 PHE A N 1
ATOM 717 C CA . PHE A 1 87 ? 4.919 10.147 -9.458 1.00 81.69 87 PHE A CA 1
ATOM 718 C C . PHE A 1 87 ? 5.644 10.274 -8.103 1.00 81.69 87 PHE A C 1
ATOM 720 O O . PHE A 1 87 ? 4.984 10.137 -7.075 1.00 81.69 87 PHE A O 1
ATOM 727 N N . ALA A 1 88 ? 6.959 10.525 -8.074 1.00 72.38 88 ALA A N 1
ATOM 728 C CA . ALA A 1 88 ? 7.747 10.699 -6.841 1.00 72.38 88 ALA A CA 1
ATOM 729 C C . ALA A 1 88 ? 7.817 12.151 -6.319 1.00 72.38 88 ALA A C 1
ATOM 731 O O . ALA A 1 88 ? 8.605 12.427 -5.400 1.00 72.38 88 ALA A O 1
ATOM 732 N N . GLU A 1 89 ? 7.044 13.064 -6.918 1.00 56.53 89 GLU A N 1
ATOM 733 C CA . GLU A 1 89 ? 6.880 14.464 -6.493 1.00 56.53 89 GLU A CA 1
ATOM 734 C C . GLU A 1 89 ? 5.623 14.673 -5.640 1.00 56.53 89 GLU A C 1
ATOM 736 O O . GLU A 1 89 ? 4.526 14.221 -6.049 1.00 56.53 89 GLU A O 1
#

Organism: NCBI:txid485913